Protein AF-A0A1M3LK96-F1 (afdb_monomer_lite)

Structure (mmCIF, N/CA/C/O backbone):
data_AF-A0A1M3LK96-F1
#
_entry.id   AF-A0A1M3LK96-F1
#
loop_
_atom_site.group_PDB
_atom_site.id
_atom_site.type_symbol
_atom_site.label_atom_id
_atom_site.label_alt_id
_atom_site.label_comp_id
_atom_site.label_asym_id
_atom_site.label_entity_id
_atom_site.label_seq_id
_atom_site.pdbx_PDB_ins_code
_atom_site.Cartn_x
_atom_site.Cartn_y
_atom_site.Cartn_z
_atom_site.occupancy
_atom_site.B_iso_or_equiv
_atom_site.auth_seq_id
_atom_site.auth_comp_id
_atom_site.auth_asym_id
_atom_site.auth_atom_id
_atom_site.pdbx_PDB_model_num
ATOM 1 N N . MET A 1 1 ? 5.002 -13.844 -12.004 1.00 48.12 1 MET A N 1
ATOM 2 C CA . MET A 1 1 ? 4.885 -12.403 -12.310 1.00 48.12 1 MET A CA 1
ATOM 3 C C . MET A 1 1 ? 6.239 -11.949 -12.837 1.00 48.12 1 MET A C 1
ATOM 5 O O . MET A 1 1 ? 7.211 -12.107 -12.114 1.00 48.12 1 MET A O 1
ATOM 9 N N . ARG A 1 2 ? 6.358 -11.531 -14.106 1.00 53.66 2 ARG A N 1
ATOM 10 C CA . ARG A 1 2 ? 7.591 -10.877 -14.582 1.00 53.66 2 ARG A CA 1
ATOM 11 C C . ARG A 1 2 ? 7.541 -9.446 -14.055 1.00 53.66 2 ARG A C 1
ATOM 13 O O . ARG A 1 2 ? 6.543 -8.764 -14.265 1.00 53.66 2 ARG A O 1
ATOM 20 N N . GLU A 1 3 ? 8.530 -9.079 -13.253 1.00 76.19 3 GLU A N 1
ATOM 21 C CA . GLU A 1 3 ? 8.489 -7.898 -12.393 1.00 76.19 3 GLU A CA 1
ATOM 22 C C . GLU A 1 3 ? 8.565 -6.612 -13.230 1.00 76.19 3 GLU A C 1
ATOM 24 O O . GLU A 1 3 ? 9.584 -6.337 -13.856 1.00 76.19 3 GLU A O 1
ATOM 29 N N . GLY A 1 4 ? 7.473 -5.844 -13.286 1.00 89.38 4 GLY A N 1
ATOM 30 C CA . GLY A 1 4 ? 7.489 -4.517 -13.899 1.00 89.38 4 GLY A CA 1
ATOM 31 C C . GLY A 1 4 ? 8.284 -3.520 -13.063 1.00 89.38 4 GLY A C 1
ATOM 32 O O . GLY A 1 4 ? 8.272 -3.590 -11.831 1.00 89.38 4 GLY A O 1
ATOM 33 N N . VAL A 1 5 ? 8.947 -2.578 -13.730 1.00 94.94 5 VAL A N 1
ATOM 34 C CA . VAL A 1 5 ? 9.800 -1.573 -13.094 1.00 94.94 5 VAL A CA 1
ATOM 35 C C . VAL A 1 5 ? 9.010 -0.312 -12.760 1.00 94.94 5 VAL A C 1
ATOM 37 O O . VAL A 1 5 ? 8.344 0.282 -13.610 1.00 94.94 5 VAL A O 1
ATOM 40 N N . PHE A 1 6 ? 9.139 0.144 -11.519 1.00 96.88 6 PHE A N 1
ATOM 41 C CA . PHE A 1 6 ? 8.601 1.404 -11.027 1.00 96.88 6 PHE A CA 1
ATOM 42 C C . PHE A 1 6 ? 9.724 2.399 -10.772 1.00 96.88 6 PHE A C 1
ATOM 44 O O . PHE A 1 6 ? 10.775 2.045 -10.240 1.00 96.88 6 PHE A O 1
ATOM 51 N N . VAL A 1 7 ? 9.465 3.664 -11.090 1.00 97.19 7 VAL A N 1
ATOM 52 C CA . VAL A 1 7 ? 10.263 4.787 -10.600 1.00 97.19 7 VAL A CA 1
ATOM 53 C C . VAL A 1 7 ? 9.706 5.182 -9.240 1.00 97.19 7 VAL A C 1
ATOM 55 O O . VAL A 1 7 ? 8.575 5.663 -9.149 1.00 97.19 7 VAL A O 1
ATOM 58 N N . VAL A 1 8 ? 10.498 4.983 -8.190 1.00 96.25 8 VAL A N 1
ATOM 59 C CA . VAL A 1 8 ? 10.164 5.395 -6.825 1.00 96.25 8 VAL A CA 1
ATOM 60 C C . VAL A 1 8 ? 10.764 6.769 -6.570 1.00 96.25 8 VAL A C 1
ATOM 62 O O . VAL A 1 8 ? 11.968 6.960 -6.748 1.00 96.25 8 VAL A O 1
ATOM 65 N N . ARG A 1 9 ? 9.935 7.728 -6.158 1.00 94.69 9 ARG A N 1
ATOM 66 C CA . ARG A 1 9 ? 10.363 9.090 -5.823 1.00 94.69 9 ARG A CA 1
ATOM 67 C C . ARG A 1 9 ? 10.311 9.301 -4.317 1.00 94.69 9 ARG A C 1
ATOM 69 O O . ARG A 1 9 ? 9.291 9.045 -3.686 1.00 94.69 9 ARG A O 1
ATOM 76 N N . GLY A 1 10 ? 11.420 9.776 -3.765 1.00 88.94 10 GLY A N 1
ATOM 77 C CA . GLY A 1 10 ? 11.527 10.244 -2.388 1.00 88.94 10 GLY A CA 1
ATOM 78 C C . GLY A 1 10 ? 11.936 11.714 -2.336 1.00 88.94 10 GLY A C 1
ATOM 79 O O . GLY A 1 10 ? 12.063 12.385 -3.363 1.00 88.94 10 GLY A O 1
ATOM 80 N N . ASN A 1 11 ? 12.188 12.216 -1.129 1.00 86.62 11 ASN A N 1
ATOM 81 C CA . ASN A 1 11 ? 12.666 13.583 -0.932 1.00 86.62 11 ASN A CA 1
ATOM 82 C C . ASN A 1 11 ? 14.116 13.720 -1.424 1.00 86.62 11 ASN A C 1
ATOM 84 O O . ASN A 1 11 ? 15.054 13.389 -0.705 1.00 86.62 11 ASN A O 1
ATOM 88 N N . GLY A 1 12 ? 14.289 14.205 -2.657 1.00 89.06 12 GLY A N 1
ATOM 89 C CA . GLY A 1 12 ? 15.598 14.502 -3.252 1.00 89.06 12 GLY A CA 1
ATOM 90 C C . GLY A 1 12 ? 16.297 13.323 -3.935 1.00 89.06 12 GLY A C 1
ATOM 91 O O . GLY A 1 12 ? 17.423 13.479 -4.395 1.00 89.06 12 GLY A O 1
ATOM 92 N N . PHE A 1 13 ? 15.653 12.158 -4.039 1.00 91.56 13 PHE A N 1
ATOM 93 C CA . PHE A 1 13 ? 16.217 10.992 -4.722 1.00 91.56 13 PHE A CA 1
ATOM 94 C C . PHE A 1 13 ? 15.152 10.199 -5.481 1.00 91.56 13 PHE A C 1
ATOM 96 O O . PHE A 1 13 ? 13.956 10.258 -5.182 1.00 91.56 13 PHE A O 1
ATOM 103 N N . SER A 1 14 ? 15.606 9.426 -6.465 1.00 94.31 14 SER A N 1
ATOM 104 C CA . SER A 1 14 ? 14.773 8.460 -7.175 1.00 94.31 14 SER A CA 1
ATOM 105 C C . SER A 1 14 ? 15.557 7.189 -7.460 1.00 94.31 14 SER A C 1
ATOM 107 O O . SER A 1 14 ? 16.772 7.239 -7.645 1.00 94.31 14 SER A O 1
ATOM 109 N N . PHE A 1 15 ? 14.867 6.057 -7.469 1.00 95.19 15 PHE A N 1
ATOM 110 C CA . PHE A 1 15 ? 15.452 4.757 -7.781 1.00 95.19 15 PHE A CA 1
ATOM 111 C C . PHE A 1 15 ? 14.412 3.858 -8.450 1.00 95.19 15 PHE A C 1
ATOM 113 O O . PHE A 1 15 ? 13.220 4.172 -8.474 1.00 95.19 15 PHE A O 1
ATOM 120 N N . LEU A 1 16 ? 14.877 2.744 -9.010 1.00 95.19 16 LEU A N 1
ATOM 121 C CA . LEU A 1 16 ? 14.027 1.755 -9.661 1.00 95.19 16 LEU A CA 1
ATOM 122 C C . LEU A 1 16 ? 13.726 0.603 -8.704 1.00 95.19 16 LEU A C 1
ATOM 124 O O . LEU A 1 16 ? 14.621 0.128 -8.004 1.00 95.19 16 LEU A O 1
ATOM 128 N N . ALA A 1 17 ? 12.477 0.149 -8.677 1.00 94.44 17 ALA A N 1
ATOM 129 C CA . ALA A 1 17 ? 12.068 -1.005 -7.885 1.00 94.44 17 ALA A CA 1
ATOM 130 C C . ALA A 1 17 ? 10.922 -1.774 -8.544 1.00 94.44 17 ALA A C 1
ATOM 132 O O . ALA A 1 17 ? 10.114 -1.200 -9.269 1.00 94.44 17 ALA A O 1
ATOM 133 N N . SER A 1 18 ? 10.824 -3.063 -8.235 1.00 94.00 18 SER A N 1
ATOM 134 C CA . SER A 1 18 ? 9.663 -3.895 -8.552 1.00 94.00 18 SER A CA 1
ATOM 135 C C . SER A 1 18 ? 8.585 -3.748 -7.478 1.00 94.00 18 SER A C 1
ATOM 137 O O . SER A 1 18 ? 8.905 -3.601 -6.297 1.00 94.00 18 SER A O 1
ATOM 139 N N . ALA A 1 19 ? 7.307 -3.862 -7.859 1.00 93.31 19 ALA A N 1
ATOM 140 C CA . ALA A 1 19 ? 6.214 -3.877 -6.878 1.00 93.31 19 ALA A CA 1
ATOM 141 C C . ALA A 1 19 ? 6.103 -5.190 -6.083 1.00 93.31 19 ALA A C 1
ATOM 143 O O . ALA A 1 19 ? 5.468 -5.246 -5.028 1.00 93.31 19 ALA A O 1
ATOM 144 N N . TYR A 1 20 ? 6.718 -6.251 -6.598 1.00 91.75 20 TYR A N 1
ATOM 145 C CA . TYR A 1 20 ? 6.798 -7.555 -5.963 1.00 91.75 20 TYR A CA 1
ATOM 146 C C . TYR A 1 20 ? 8.167 -8.152 -6.262 1.00 91.75 20 TYR A C 1
ATOM 148 O O . TYR A 1 20 ? 8.544 -8.228 -7.427 1.00 91.75 20 TYR A O 1
ATOM 156 N N . SER A 1 21 ? 8.905 -8.538 -5.224 1.00 89.25 21 SER A N 1
ATOM 157 C CA . SER A 1 21 ? 10.202 -9.208 -5.355 1.00 89.25 21 SER A CA 1
ATOM 158 C C . SER A 1 21 ? 10.499 -10.026 -4.103 1.00 89.25 21 SER A C 1
ATOM 160 O O . SER A 1 21 ? 10.086 -9.656 -3.003 1.00 89.25 21 SER A O 1
ATOM 162 N N . GLY A 1 22 ? 11.177 -11.167 -4.250 1.00 87.44 22 GLY A N 1
ATOM 163 C CA . GLY A 1 22 ? 11.563 -12.009 -3.109 1.00 87.44 22 GLY A CA 1
ATOM 164 C C . GLY A 1 22 ? 10.387 -12.431 -2.215 1.00 87.44 22 GLY A C 1
ATOM 165 O O . GLY A 1 22 ? 10.549 -12.531 -1.002 1.00 87.44 22 GLY A O 1
ATOM 166 N N . ARG A 1 23 ? 9.197 -12.638 -2.803 1.00 88.44 23 ARG A N 1
ATOM 167 C CA . ARG A 1 23 ? 7.928 -12.914 -2.100 1.00 88.44 23 ARG A CA 1
ATOM 168 C C . ARG A 1 23 ? 7.461 -11.798 -1.160 1.00 88.44 23 ARG A C 1
ATOM 170 O O . ARG A 1 23 ? 6.812 -12.083 -0.157 1.00 88.44 23 ARG A O 1
ATOM 177 N N . ARG A 1 24 ? 7.807 -10.547 -1.461 1.00 91.31 24 ARG A N 1
ATOM 178 C CA . ARG A 1 24 ? 7.402 -9.372 -0.688 1.00 91.31 24 ARG A CA 1
ATOM 179 C C . ARG A 1 24 ? 6.755 -8.340 -1.594 1.00 91.31 24 ARG A C 1
ATOM 181 O O . ARG A 1 24 ? 7.236 -8.114 -2.705 1.00 91.31 24 ARG A O 1
ATOM 188 N N . PHE A 1 25 ? 5.702 -7.699 -1.106 1.00 91.44 25 PHE A N 1
ATOM 189 C CA . PHE A 1 25 ? 5.076 -6.567 -1.778 1.00 91.44 25 PHE A CA 1
ATOM 190 C C . PHE A 1 25 ? 5.754 -5.254 -1.388 1.00 91.44 25 PHE A C 1
ATOM 192 O O . PHE A 1 25 ? 6.148 -5.044 -0.241 1.00 91.44 25 PHE A O 1
ATOM 199 N N . ARG A 1 26 ? 5.871 -4.351 -2.360 1.00 92.25 26 ARG A N 1
ATOM 200 C CA . ARG A 1 26 ? 6.286 -2.964 -2.163 1.00 92.25 26 ARG A CA 1
ATOM 201 C C . ARG A 1 26 ? 5.568 -2.098 -3.182 1.00 92.25 26 ARG A C 1
ATOM 203 O O . ARG A 1 26 ? 6.042 -1.943 -4.298 1.00 92.25 26 ARG A O 1
ATOM 210 N N . PHE A 1 27 ? 4.438 -1.525 -2.807 1.00 93.56 27 PHE A N 1
ATOM 211 C CA . PHE A 1 27 ? 3.706 -0.640 -3.698 1.00 93.56 27 PHE A CA 1
ATOM 212 C C . PHE A 1 27 ? 3.085 0.512 -2.920 1.00 93.56 27 PHE A C 1
ATOM 214 O O . PHE A 1 27 ? 2.435 0.302 -1.901 1.00 93.56 27 PHE A O 1
ATOM 221 N N . ASP A 1 28 ? 3.294 1.722 -3.422 1.00 93.00 28 ASP A N 1
ATOM 222 C CA . ASP A 1 28 ? 2.630 2.933 -2.961 1.00 93.00 28 ASP A CA 1
ATOM 223 C C . ASP A 1 28 ? 2.277 3.764 -4.205 1.00 93.00 28 ASP A C 1
ATOM 225 O O . ASP A 1 28 ? 3.186 4.232 -4.898 1.00 93.00 28 ASP A O 1
ATOM 229 N N . PRO A 1 29 ? 0.981 3.947 -4.520 1.00 91.75 29 PRO A N 1
ATOM 230 C CA . PRO A 1 29 ? 0.555 4.653 -5.725 1.00 91.75 29 PRO A CA 1
ATOM 231 C C . PRO A 1 29 ? 0.913 6.149 -5.721 1.00 91.75 29 PRO A C 1
ATOM 233 O O . PRO A 1 29 ? 0.863 6.780 -6.775 1.00 91.75 29 PRO A O 1
ATOM 236 N N . VAL A 1 30 ? 1.269 6.729 -4.569 1.00 92.44 30 VAL A N 1
ATOM 237 C CA . VAL A 1 30 ? 1.679 8.136 -4.448 1.00 92.44 30 VAL A CA 1
ATOM 238 C C . VAL A 1 30 ? 3.155 8.304 -4.800 1.00 92.44 30 VAL A C 1
ATOM 240 O O . VAL A 1 30 ? 3.531 9.264 -5.472 1.00 92.44 30 VAL A O 1
ATOM 243 N N . THR A 1 31 ? 4.006 7.374 -4.366 1.00 94.69 31 THR A N 1
ATOM 244 C CA . THR A 1 31 ? 5.468 7.501 -4.499 1.00 94.69 31 THR A CA 1
ATOM 245 C C . THR A 1 31 ? 6.063 6.644 -5.617 1.00 94.69 31 THR A C 1
ATOM 247 O O . THR A 1 31 ? 7.194 6.901 -6.039 1.00 94.69 31 THR A O 1
ATOM 250 N N . MET A 1 32 ? 5.320 5.668 -6.150 1.00 96.25 32 MET A N 1
ATOM 251 C CA . MET A 1 32 ? 5.772 4.753 -7.203 1.00 96.25 32 MET A CA 1
ATOM 252 C C . MET A 1 32 ?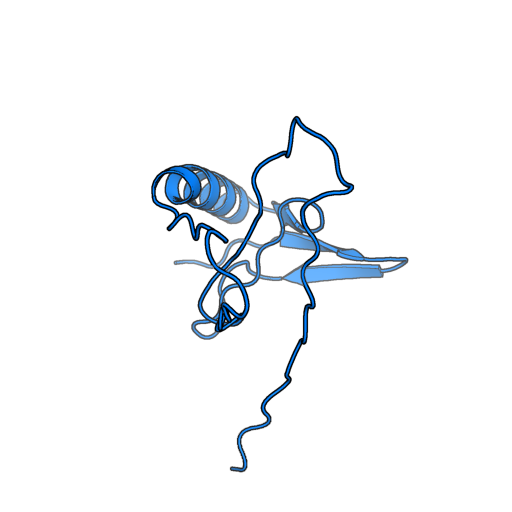 5.003 4.974 -8.510 1.00 96.25 32 MET A C 1
ATOM 254 O O . MET A 1 32 ? 3.800 4.747 -8.588 1.00 96.25 32 MET A O 1
ATOM 258 N N . SER A 1 33 ? 5.706 5.361 -9.577 1.00 96.62 33 SER A N 1
ATOM 259 C CA . SER A 1 33 ? 5.123 5.493 -10.922 1.00 96.62 33 SER A CA 1
ATOM 260 C C . SER A 1 33 ? 5.555 4.350 -11.842 1.00 96.62 33 SER A C 1
ATOM 262 O O . SER A 1 33 ? 6.726 3.971 -11.807 1.00 96.62 33 SER A O 1
ATOM 264 N N . PRO A 1 34 ? 4.667 3.821 -12.704 1.00 96.81 34 PRO A N 1
ATOM 265 C CA . PRO A 1 34 ? 5.016 2.732 -13.610 1.00 96.81 34 PRO A CA 1
ATOM 266 C C . PRO A 1 34 ? 6.000 3.204 -14.692 1.00 96.81 34 PRO A C 1
ATOM 268 O O . PRO A 1 34 ? 5.723 4.162 -15.416 1.00 96.81 34 PRO A O 1
ATOM 271 N N . GLY A 1 35 ? 7.143 2.524 -14.805 1.00 95.94 35 GLY A N 1
ATOM 272 C CA . GLY A 1 35 ? 8.184 2.802 -15.800 1.00 95.94 35 GLY A CA 1
ATOM 273 C C . GLY A 1 35 ? 8.023 2.016 -17.104 1.00 95.94 35 GLY A C 1
ATOM 274 O O . GLY A 1 35 ? 8.493 2.462 -18.147 1.00 95.94 35 GLY A O 1
ATOM 275 N N . ASP A 1 36 ? 7.317 0.882 -17.074 1.00 95.31 36 ASP A N 1
ATOM 276 C CA . ASP A 1 36 ? 7.107 0.005 -18.230 1.00 95.31 36 ASP A CA 1
ATOM 277 C C . ASP A 1 36 ? 5.657 -0.521 -18.334 1.00 95.31 36 ASP A C 1
ATOM 279 O O . ASP A 1 36 ? 4.765 -0.154 -17.562 1.00 95.31 36 ASP A O 1
ATOM 283 N N . GLN A 1 37 ? 5.388 -1.353 -19.347 1.00 95.06 37 GLN A N 1
ATOM 284 C CA . GLN A 1 37 ? 4.064 -1.947 -19.573 1.00 95.06 37 GLN A CA 1
ATOM 285 C C . GLN A 1 37 ? 3.657 -2.936 -18.468 1.00 95.06 37 GLN A C 1
ATOM 287 O O . GLN A 1 37 ? 2.481 -2.986 -18.109 1.00 95.06 37 GLN A O 1
ATOM 292 N N . MET A 1 38 ? 4.603 -3.690 -17.908 1.00 93.69 38 MET A N 1
ATOM 293 C CA . MET A 1 38 ? 4.328 -4.673 -16.853 1.00 93.69 38 MET A CA 1
ATOM 294 C C . MET A 1 38 ? 3.971 -3.974 -15.536 1.00 93.69 38 MET A C 1
ATOM 296 O O . MET A 1 38 ? 3.066 -4.404 -14.826 1.00 93.69 38 MET A O 1
ATOM 300 N N . ALA A 1 39 ? 4.607 -2.842 -15.238 1.00 95.25 39 ALA A N 1
ATOM 301 C CA . ALA A 1 39 ? 4.292 -2.001 -14.096 1.00 95.25 39 ALA A CA 1
ATOM 302 C C . ALA A 1 39 ? 2.896 -1.381 -14.229 1.00 95.25 39 ALA A C 1
ATOM 304 O O . ALA A 1 39 ? 2.154 -1.336 -13.253 1.00 95.25 39 ALA A O 1
ATOM 305 N N . ARG A 1 40 ? 2.487 -0.968 -15.440 1.00 95.38 40 ARG A N 1
ATOM 306 C CA . ARG A 1 40 ? 1.104 -0.518 -15.695 1.00 95.38 40 ARG A CA 1
ATOM 307 C C . ARG A 1 40 ? 0.079 -1.624 -15.439 1.00 95.38 40 ARG A C 1
ATOM 309 O O . ARG A 1 40 ? -0.942 -1.357 -14.815 1.00 95.38 40 ARG A O 1
ATOM 316 N N . GLN A 1 41 ? 0.364 -2.854 -15.869 1.00 94.25 41 GLN A N 1
ATOM 317 C CA . GLN A 1 41 ? -0.494 -4.010 -15.578 1.00 94.25 41 GLN A CA 1
ATOM 318 C C . GLN A 1 41 ? -0.563 -4.303 -14.076 1.00 94.25 41 GLN A C 1
ATOM 320 O O . GLN A 1 41 ? -1.640 -4.571 -13.558 1.00 94.25 41 GLN A O 1
ATOM 325 N N . ALA A 1 42 ? 0.559 -4.193 -13.360 1.00 93.06 42 ALA A N 1
ATOM 326 C CA . ALA A 1 42 ? 0.576 -4.350 -11.909 1.00 93.06 42 ALA A CA 1
ATOM 327 C C . ALA A 1 42 ? -0.265 -3.274 -11.199 1.00 93.06 42 ALA A C 1
ATOM 329 O O . ALA A 1 42 ? -0.992 -3.604 -10.269 1.00 93.06 42 ALA A O 1
ATOM 330 N N . VAL A 1 43 ? -0.229 -2.014 -11.652 1.00 93.81 43 VAL A N 1
ATOM 331 C CA . VAL A 1 43 ? -1.107 -0.953 -11.119 1.00 93.81 43 VAL A CA 1
ATOM 332 C C . VAL A 1 43 ? -2.581 -1.301 -11.319 1.00 93.81 43 VAL A C 1
ATOM 334 O O . VAL A 1 43 ? -3.344 -1.198 -10.363 1.00 93.81 43 VAL A O 1
ATOM 337 N N . ALA A 1 44 ? -2.972 -1.737 -12.521 1.00 93.12 44 ALA A N 1
ATOM 338 C CA . ALA A 1 44 ? -4.348 -2.156 -12.796 1.00 93.12 44 ALA A CA 1
ATOM 339 C C . ALA A 1 44 ? -4.768 -3.320 -11.885 1.00 93.12 44 ALA A C 1
ATOM 341 O O . ALA A 1 44 ? -5.813 -3.259 -11.246 1.00 93.12 44 ALA A O 1
ATOM 342 N N . TRP A 1 45 ? -3.896 -4.317 -11.718 1.00 91.69 45 TRP A N 1
ATOM 343 C CA . TRP A 1 45 ? -4.140 -5.428 -10.803 1.00 91.69 45 TRP A CA 1
ATOM 344 C C . TRP A 1 45 ? -4.341 -4.956 -9.356 1.00 91.69 45 TRP A C 1
ATOM 346 O O . TRP A 1 45 ? -5.311 -5.350 -8.718 1.00 91.69 45 TRP A O 1
ATOM 356 N N . PHE A 1 46 ? -3.483 -4.072 -8.830 1.00 90.81 46 PHE A N 1
ATOM 357 C CA . PHE A 1 46 ? -3.657 -3.528 -7.476 1.00 90.81 46 PHE A CA 1
ATOM 358 C C . PHE A 1 46 ? -4.959 -2.731 -7.318 1.00 90.81 46 PHE A C 1
ATOM 360 O O . PHE A 1 46 ? -5.545 -2.745 -6.237 1.00 90.81 46 PHE A O 1
ATOM 367 N N . GLN A 1 47 ? -5.410 -2.040 -8.368 1.00 90.06 47 GLN A N 1
ATOM 368 C CA . GLN A 1 47 ? -6.701 -1.349 -8.364 1.00 90.06 47 GLN A CA 1
ATOM 369 C C . GLN A 1 47 ? -7.861 -2.345 -8.277 1.00 90.06 47 GLN A C 1
ATOM 371 O O . GLN A 1 47 ? -8.740 -2.147 -7.449 1.00 90.06 47 GLN A O 1
ATOM 376 N N . GLU A 1 48 ? -7.824 -3.439 -9.038 1.00 91.00 48 GLU A N 1
ATOM 377 C CA . GLU A 1 48 ? -8.829 -4.512 -8.970 1.00 91.00 48 GLU A CA 1
ATOM 378 C C . GLU A 1 48 ? -8.834 -5.215 -7.602 1.00 91.00 48 GLU A C 1
ATOM 380 O O . GLU A 1 48 ? -9.889 -5.515 -7.051 1.00 91.00 48 GLU A O 1
ATOM 385 N N . GLN A 1 49 ? -7.658 -5.444 -7.003 1.00 89.81 49 GLN A N 1
ATOM 386 C CA . GLN A 1 49 ? -7.564 -6.064 -5.675 1.00 89.81 49 GLN A CA 1
ATOM 387 C C . GLN A 1 49 ? -8.126 -5.183 -4.556 1.00 89.81 49 GLN A C 1
ATOM 389 O O . GLN A 1 49 ? -8.458 -5.697 -3.488 1.00 89.81 49 GLN A O 1
ATOM 394 N N . ARG A 1 50 ? -8.239 -3.866 -4.770 1.00 86.94 50 ARG A N 1
ATOM 395 C CA . ARG A 1 50 ? -8.807 -2.952 -3.774 1.00 86.94 50 ARG A CA 1
ATOM 396 C C . ARG A 1 50 ? -10.254 -3.308 -3.442 1.00 86.94 50 ARG A C 1
ATOM 398 O O . ARG A 1 50 ? -10.625 -3.229 -2.276 1.00 86.94 50 ARG A O 1
ATOM 405 N N . ASP A 1 51 ? -11.025 -3.747 -4.430 1.00 86.00 51 ASP A N 1
ATOM 406 C CA . ASP A 1 51 ? -12.425 -4.143 -4.240 1.00 86.00 51 ASP A CA 1
ATOM 407 C C . ASP A 1 51 ? -12.553 -5.447 -3.436 1.00 86.00 51 ASP A C 1
ATOM 409 O O . ASP A 1 51 ? -13.593 -5.729 -2.846 1.00 86.00 51 ASP A O 1
ATOM 413 N N . MET A 1 52 ? -11.474 -6.232 -3.371 1.00 87.94 52 MET A N 1
ATOM 414 C CA . MET A 1 52 ? -11.373 -7.462 -2.584 1.00 87.94 52 MET A CA 1
ATOM 415 C C . MET A 1 52 ? -10.667 -7.252 -1.236 1.00 87.94 52 MET A C 1
ATOM 417 O O . MET A 1 52 ? -10.401 -8.221 -0.520 1.00 87.94 52 MET A O 1
ATOM 421 N N . ALA A 1 53 ? -10.316 -6.011 -0.888 1.00 92.06 53 ALA A N 1
ATOM 422 C CA . ALA A 1 53 ? -9.586 -5.720 0.335 1.00 92.06 53 ALA A CA 1
ATOM 423 C C . ALA A 1 53 ? -10.440 -6.005 1.579 1.00 92.06 53 ALA A C 1
ATOM 425 O O . ALA A 1 53 ? -11.631 -5.702 1.638 1.00 92.06 53 ALA A O 1
ATOM 426 N N . VAL A 1 54 ? -9.802 -6.545 2.617 1.00 93.38 54 VAL A N 1
ATOM 427 C CA . VAL A 1 54 ? -10.450 -6.732 3.918 1.00 93.38 54 VAL A CA 1
ATOM 428 C C . VAL A 1 54 ? -10.568 -5.379 4.614 1.00 93.38 54 VAL A C 1
ATOM 430 O O . VAL A 1 54 ? -9.562 -4.736 4.920 1.00 93.38 54 VAL A O 1
ATOM 433 N N . ILE A 1 55 ? -11.803 -4.963 4.896 1.00 93.00 55 ILE A N 1
ATOM 434 C CA . ILE A 1 55 ? -12.084 -3.751 5.665 1.00 93.00 55 ILE A CA 1
ATOM 435 C C . ILE A 1 55 ? -12.065 -4.101 7.154 1.00 93.00 55 ILE A C 1
ATOM 437 O O . ILE A 1 55 ? -12.937 -4.814 7.646 1.00 93.00 55 ILE A O 1
ATOM 441 N N . HIS A 1 56 ? -11.080 -3.574 7.878 1.00 93.12 56 HIS A N 1
ATOM 442 C CA . HIS A 1 56 ? -11.046 -3.654 9.335 1.00 93.12 56 HIS A CA 1
ATOM 443 C C . HIS A 1 56 ? -11.770 -2.451 9.952 1.00 93.12 56 HIS A C 1
ATOM 445 O O . HIS A 1 56 ? -11.370 -1.300 9.739 1.00 93.12 56 HIS A O 1
ATOM 451 N N . GLN A 1 57 ? -12.830 -2.732 10.708 1.00 90.94 57 GLN A N 1
ATOM 452 C CA . GLN A 1 57 ? -13.583 -1.740 11.470 1.00 90.94 57 GLN A CA 1
ATOM 453 C C . GLN A 1 57 ? -12.969 -1.581 12.861 1.00 90.94 57 GLN A C 1
ATOM 455 O O . GLN A 1 57 ? -12.675 -2.575 13.514 1.00 90.94 57 GLN A O 1
ATOM 460 N N . TRP A 1 58 ? -12.784 -0.328 13.281 1.00 89.25 58 TRP A N 1
ATOM 461 C CA . TRP A 1 58 ? -12.293 0.036 14.613 1.00 89.25 58 TRP A CA 1
ATOM 462 C C . TRP A 1 58 ? -13.489 0.374 15.503 1.00 89.25 58 TRP A C 1
ATOM 464 O O . TRP A 1 58 ? -13.763 1.545 15.758 1.00 89.25 58 TRP A O 1
ATOM 474 N N . ASP A 1 59 ? -14.280 -0.636 15.842 1.00 87.94 59 ASP A N 1
ATOM 475 C CA . ASP A 1 59 ? -15.581 -0.491 16.503 1.00 87.94 59 ASP A CA 1
ATOM 476 C C . ASP A 1 59 ? -15.529 -0.711 18.020 1.0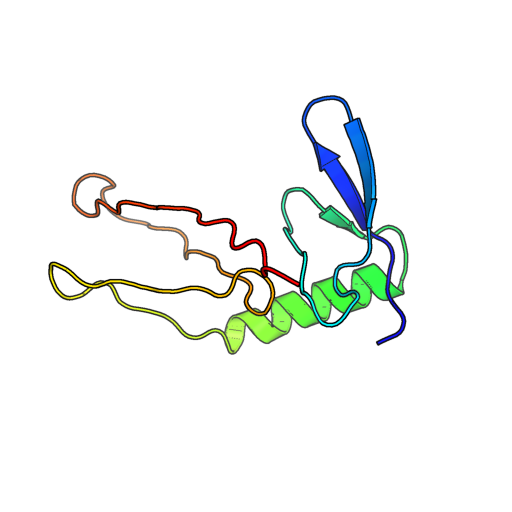0 87.94 59 ASP A C 1
ATOM 478 O O . ASP A 1 59 ? -16.520 -0.468 18.712 1.00 87.94 59 ASP A O 1
ATOM 482 N N . GLN A 1 60 ? -14.381 -1.141 18.545 1.00 88.31 60 GLN A N 1
ATOM 483 C CA . GLN A 1 60 ? -14.163 -1.366 19.970 1.00 88.31 60 GLN A CA 1
ATOM 484 C C . GLN A 1 60 ? -12.875 -0.691 20.434 1.00 88.31 60 GLN A C 1
ATOM 486 O O . GLN A 1 60 ? -11.899 -0.566 19.688 1.00 88.31 60 GLN A O 1
ATOM 491 N N . GLU A 1 61 ? -12.874 -0.270 21.696 1.00 88.62 61 GLU A N 1
ATOM 492 C CA . GLU A 1 61 ? -11.670 0.213 22.362 1.00 88.62 61 GLU A CA 1
ATOM 493 C C . GLU A 1 61 ? -10.616 -0.904 22.447 1.00 88.62 61 GLU A C 1
ATOM 495 O O . GLU A 1 61 ? -10.936 -2.091 22.411 1.00 88.62 61 GLU A O 1
ATOM 500 N N . GLU A 1 62 ? -9.342 -0.512 22.528 1.00 90.00 62 GLU A N 1
ATOM 501 C CA . GLU A 1 62 ? -8.201 -1.424 22.728 1.00 90.00 62 GLU A CA 1
ATOM 502 C C . GLU A 1 62 ? -7.987 -2.491 21.631 1.00 90.00 62 GLU A C 1
ATOM 504 O O . GLU A 1 62 ? -7.196 -3.420 21.802 1.00 90.00 62 GLU A O 1
ATOM 509 N N . GLN A 1 63 ? -8.618 -2.343 20.463 1.00 94.25 63 GLN A N 1
ATOM 510 C CA . GLN A 1 63 ? -8.319 -3.183 19.305 1.00 94.25 63 GLN A CA 1
ATOM 511 C C . GLN A 1 63 ? -6.880 -2.970 18.820 1.00 94.25 63 GLN A C 1
ATOM 513 O O . GLN A 1 63 ? -6.360 -1.852 18.772 1.00 94.25 63 GLN A O 1
ATOM 518 N N . LEU A 1 64 ? -6.240 -4.065 18.409 1.00 94.19 64 LEU A N 1
ATOM 519 C CA . LEU A 1 64 ? -4.902 -4.066 17.828 1.00 94.19 64 LEU A CA 1
ATOM 520 C C . LEU A 1 64 ? -4.937 -4.752 16.463 1.00 94.19 64 LEU A C 1
ATOM 522 O O . LEU A 1 64 ? -5.367 -5.898 16.343 1.00 94.19 64 LEU A O 1
ATOM 526 N N . LEU A 1 65 ? -4.427 -4.062 15.441 1.00 95.25 65 LEU A N 1
ATOM 527 C CA . LEU A 1 65 ? -4.251 -4.611 14.099 1.00 95.25 65 LEU A CA 1
ATOM 528 C C . LEU A 1 65 ? -2.767 -4.872 13.836 1.00 95.25 65 LEU A C 1
ATOM 530 O O . LEU A 1 65 ? -1.963 -3.942 13.763 1.00 95.25 65 LEU A O 1
ATOM 534 N N . PHE A 1 66 ? -2.421 -6.142 13.638 1.00 95.19 66 PHE A N 1
ATOM 535 C CA . PHE A 1 66 ? -1.084 -6.556 13.229 1.00 95.19 66 PHE A CA 1
ATOM 536 C C . PHE A 1 66 ? -1.041 -6.739 11.715 1.00 95.19 66 PHE A C 1
ATOM 538 O O . PHE A 1 66 ? -1.829 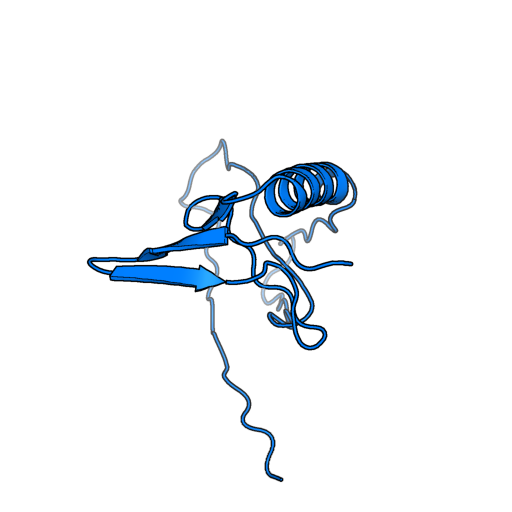-7.494 11.148 1.00 95.19 66 PHE A O 1
ATOM 545 N N . ILE A 1 67 ? -0.107 -6.050 11.060 1.00 94.75 67 ILE A N 1
ATOM 546 C CA . ILE A 1 67 ? 0.079 -6.114 9.609 1.00 94.75 67 ILE A CA 1
ATOM 547 C C . ILE A 1 67 ? 1.488 -6.623 9.327 1.00 94.75 67 ILE A C 1
ATOM 549 O O . ILE A 1 67 ? 2.471 -5.954 9.654 1.00 94.75 67 ILE A O 1
ATOM 553 N N . ASP A 1 68 ? 1.597 -7.774 8.661 1.00 94.31 68 ASP A N 1
ATOM 554 C CA . ASP A 1 68 ? 2.852 -8.166 8.023 1.00 94.31 68 ASP A CA 1
ATOM 555 C C . ASP A 1 68 ? 3.067 -7.288 6.783 1.00 94.31 68 ASP A C 1
ATOM 557 O O . ASP A 1 68 ? 2.614 -7.596 5.679 1.00 94.31 68 ASP A O 1
ATOM 561 N N . ASN A 1 69 ? 3.774 -6.173 6.968 1.00 93.12 69 ASN A N 1
ATOM 562 C CA . ASN A 1 69 ? 4.018 -5.174 5.927 1.00 93.12 69 ASN A CA 1
ATOM 563 C C . ASN A 1 69 ? 4.899 -5.681 4.765 1.00 93.12 69 ASN A C 1
ATOM 565 O O . ASN A 1 69 ? 5.171 -4.936 3.826 1.00 93.12 69 ASN A O 1
ATOM 569 N N . ARG A 1 70 ? 5.391 -6.928 4.820 1.00 92.38 70 ARG A N 1
ATOM 570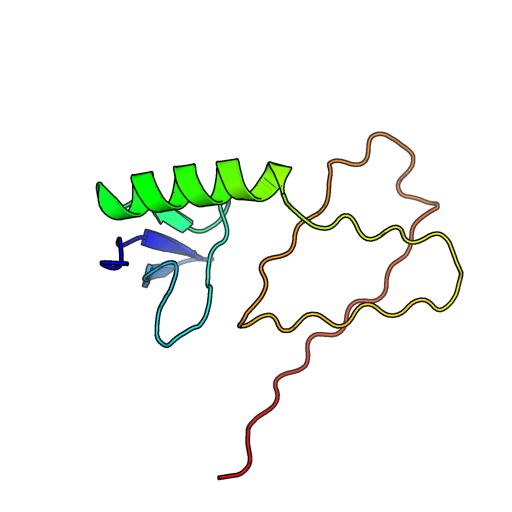 C CA . ARG A 1 70 ? 6.075 -7.578 3.693 1.00 92.38 70 ARG A CA 1
ATOM 571 C C . ARG A 1 70 ? 5.100 -8.377 2.827 1.00 92.38 70 ARG A C 1
ATOM 573 O O . ARG A 1 70 ? 5.382 -8.561 1.646 1.00 92.38 70 ARG A O 1
ATOM 580 N N . GLN A 1 71 ? 3.979 -8.832 3.388 1.00 93.06 71 GLN A N 1
ATOM 581 C CA . GLN A 1 71 ? 2.996 -9.691 2.715 1.00 93.06 71 GLN A CA 1
ATOM 582 C C . GLN A 1 71 ? 1.657 -9.001 2.441 1.00 93.06 71 GLN A C 1
ATOM 584 O O . GLN A 1 71 ? 0.911 -9.451 1.575 1.00 93.06 71 GLN A O 1
ATOM 589 N N . ALA A 1 72 ? 1.359 -7.905 3.136 1.00 93.12 72 ALA A N 1
ATOM 590 C CA . ALA A 1 72 ? 0.126 -7.152 2.982 1.00 93.12 72 ALA A CA 1
ATOM 591 C C . ALA A 1 72 ? 0.404 -5.684 2.642 1.00 93.12 72 ALA A C 1
ATOM 593 O O . ALA A 1 72 ? 1.250 -5.027 3.251 1.00 93.12 72 ALA A O 1
ATOM 594 N N . LEU A 1 73 ? -0.367 -5.161 1.689 1.00 93.94 73 LEU A N 1
ATOM 595 C CA . LEU A 1 73 ? -0.545 -3.725 1.502 1.00 93.94 73 LEU A CA 1
ATOM 596 C C . LEU A 1 73 ? -1.726 -3.265 2.359 1.00 93.94 73 LEU A C 1
ATOM 598 O O . LEU A 1 73 ? -2.669 -4.022 2.583 1.00 93.94 73 LEU A O 1
ATOM 602 N N . HIS A 1 74 ? -1.687 -2.022 2.825 1.00 94.25 74 HIS A N 1
ATOM 603 C CA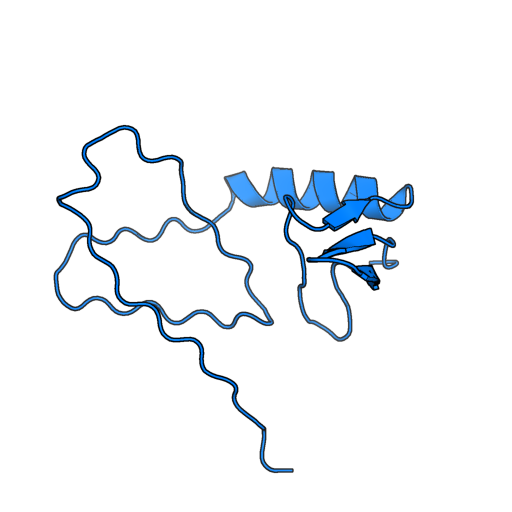 . HIS A 1 74 ? -2.760 -1.438 3.620 1.00 94.25 74 HIS A CA 1
ATOM 604 C C . HIS A 1 74 ? -3.028 -0.001 3.181 1.00 94.25 74 HIS A C 1
ATOM 606 O O . HIS A 1 74 ? -2.140 0.703 2.701 1.00 94.25 74 HIS A O 1
ATOM 612 N N . ALA A 1 75 ? -4.271 0.434 3.345 1.00 91.56 75 ALA A N 1
ATOM 613 C CA . ALA A 1 75 ? -4.724 1.772 3.006 1.00 91.56 75 ALA A CA 1
ATOM 614 C C . ALA A 1 75 ? -5.845 2.189 3.963 1.00 91.56 75 ALA A C 1
ATOM 616 O O . ALA A 1 75 ? -6.291 1.405 4.801 1.00 91.56 75 ALA A O 1
ATOM 617 N N . ARG A 1 76 ? -6.314 3.429 3.825 1.00 89.50 76 ARG A N 1
ATOM 618 C CA . ARG A 1 76 ? -7.559 3.883 4.445 1.00 89.50 76 ARG A CA 1
ATOM 619 C C . ARG A 1 76 ? -8.490 4.447 3.387 1.00 89.50 76 ARG A C 1
ATOM 621 O O . ARG A 1 76 ? -8.028 5.030 2.403 1.00 89.50 76 ARG A O 1
ATOM 628 N N . GLU A 1 77 ? -9.785 4.318 3.624 1.00 86.69 77 GLU A N 1
ATOM 629 C CA . GLU A 1 77 ? -10.773 5.103 2.896 1.00 86.69 77 GLU A CA 1
ATOM 630 C C . GLU A 1 77 ? -10.647 6.591 3.238 1.00 86.69 77 GLU A C 1
ATOM 632 O O . GLU A 1 77 ? -10.099 6.977 4.279 1.00 86.69 77 GLU A O 1
ATOM 637 N N . ALA A 1 78 ? -11.139 7.435 2.332 1.00 80.94 78 ALA A N 1
ATOM 638 C CA . ALA A 1 78 ? -11.282 8.853 2.610 1.00 80.94 78 ALA A CA 1
ATOM 639 C C . ALA A 1 78 ? -12.335 9.029 3.713 1.00 80.94 78 ALA A C 1
ATOM 641 O O . ALA A 1 78 ? -13.449 8.527 3.598 1.00 80.94 78 ALA A O 1
ATOM 642 N N . VAL A 1 79 ? -11.977 9.730 4.785 1.00 71.31 79 VAL A N 1
ATOM 643 C CA . VAL A 1 79 ? -12.904 10.023 5.880 1.00 71.31 79 VAL A CA 1
ATOM 644 C C . VAL A 1 79 ? -13.624 11.331 5.551 1.00 71.31 79 VAL A C 1
ATOM 646 O O . VAL A 1 79 ? -12.968 12.336 5.287 1.00 71.31 79 VAL A O 1
ATOM 649 N N . VAL A 1 80 ? -14.959 11.305 5.531 1.00 60.09 80 VAL A N 1
ATOM 650 C CA . VAL A 1 80 ? -15.814 12.457 5.171 1.00 60.09 80 VAL A CA 1
ATOM 651 C C . VAL A 1 80 ? -16.258 13.259 6.410 1.00 60.09 80 VAL A C 1
ATOM 653 O O . VAL A 1 80 ? -16.723 14.386 6.280 1.00 60.09 80 VAL A O 1
ATOM 656 N N . THR A 1 81 ? -16.075 12.722 7.620 1.00 58.38 81 THR A N 1
ATOM 657 C CA . THR A 1 81 ? -16.533 13.322 8.887 1.00 58.38 81 THR A CA 1
ATOM 658 C C . THR A 1 81 ? -15.424 13.486 9.926 1.00 58.38 81 THR A C 1
ATOM 660 O O . THR A 1 81 ? -14.431 12.767 9.908 1.00 58.38 81 THR A O 1
ATOM 663 N N . ASP A 1 82 ? -15.647 14.469 10.800 1.00 56.03 82 ASP A N 1
ATOM 664 C CA . ASP A 1 82 ? -14.813 15.007 11.880 1.00 56.03 82 ASP A CA 1
ATOM 665 C C . ASP A 1 82 ? -13.583 14.178 12.303 1.00 56.03 82 ASP A C 1
ATOM 667 O O . ASP A 1 82 ? -13.681 13.077 12.845 1.00 56.03 82 ASP A O 1
ATOM 671 N N . SER A 1 83 ? -12.399 14.750 12.074 1.00 59.94 83 SER A N 1
ATOM 672 C CA . SER A 1 83 ? -11.101 14.185 12.447 1.00 59.94 83 SER A CA 1
ATOM 673 C C . SER A 1 83 ? -10.884 14.049 13.958 1.00 59.94 83 SER A C 1
ATOM 675 O O . SER A 1 83 ? -9.886 13.454 14.361 1.00 59.94 83 SER A O 1
ATOM 677 N N . GLU A 1 84 ? -11.770 14.603 14.788 1.00 63.81 84 GLU A N 1
ATOM 678 C CA . GLU A 1 84 ? -11.569 14.684 16.236 1.00 63.81 84 GLU A CA 1
ATOM 679 C C . GLU A 1 84 ? -11.935 13.404 17.005 1.00 63.81 84 GLU A C 1
ATOM 681 O O . GLU A 1 84 ? -11.434 13.202 18.109 1.00 63.81 84 GLU A O 1
ATOM 686 N N . THR A 1 85 ? -12.739 12.493 16.443 1.00 71.19 85 THR A N 1
ATOM 687 C CA . THR A 1 85 ? -13.259 11.336 17.206 1.00 71.19 85 THR A CA 1
ATOM 688 C C . THR A 1 85 ? -12.479 10.033 17.023 1.00 71.19 85 THR A C 1
ATOM 690 O O . THR A 1 85 ? -12.643 9.110 17.819 1.00 71.19 85 THR A O 1
ATOM 693 N N . ARG A 1 86 ? -11.607 9.929 16.009 1.00 76.75 86 ARG A N 1
ATOM 694 C CA . ARG A 1 86 ? -10.838 8.704 15.723 1.00 76.75 86 ARG A CA 1
ATOM 695 C C . ARG A 1 86 ? -9.339 8.922 15.896 1.00 76.75 86 ARG A C 1
ATOM 697 O O . ARG A 1 86 ? -8.661 9.406 14.989 1.00 76.75 86 ARG A O 1
ATOM 704 N N . VAL A 1 87 ? -8.807 8.458 17.023 1.00 82.81 87 VAL A N 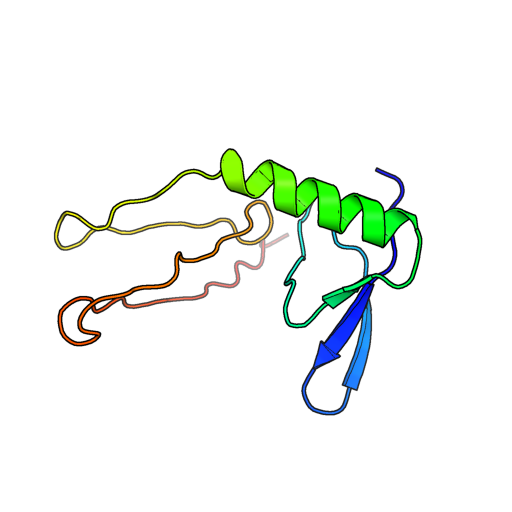1
ATOM 705 C CA . VAL A 1 87 ? -7.371 8.489 17.331 1.00 82.81 87 VAL A CA 1
ATOM 706 C C . VAL A 1 87 ? -6.798 7.075 17.257 1.00 82.81 87 VAL A C 1
ATOM 708 O O . VAL A 1 87 ? -7.273 6.173 17.937 1.00 82.81 87 VAL A O 1
ATOM 711 N N . LEU A 1 88 ? -5.764 6.878 16.433 1.00 87.62 88 LEU A N 1
ATOM 712 C CA . LEU A 1 88 ? -5.036 5.610 16.329 1.00 87.62 88 LEU A CA 1
ATOM 713 C C . LEU A 1 88 ? -3.557 5.823 16.654 1.00 87.62 88 LEU A C 1
ATOM 715 O O . LEU A 1 88 ? -2.896 6.669 16.047 1.00 87.62 88 LEU A O 1
ATOM 719 N N . GLY A 1 89 ? -3.022 5.011 17.564 1.00 91.19 89 GLY A N 1
ATOM 720 C CA . GLY A 1 89 ? -1.580 4.848 17.730 1.00 91.19 89 GLY A CA 1
ATOM 721 C C . GLY A 1 89 ? -1.024 3.913 16.655 1.00 91.19 89 GLY A C 1
ATOM 722 O O . GLY A 1 89 ? -1.626 2.886 16.354 1.00 91.19 89 GLY A O 1
ATOM 723 N N . ARG A 1 90 ? 0.133 4.246 16.069 1.00 94.50 90 ARG A N 1
ATOM 724 C CA . ARG A 1 90 ? 0.816 3.375 15.100 1.00 94.50 90 ARG A CA 1
ATOM 725 C C . ARG A 1 90 ? 2.253 3.127 15.523 1.00 94.50 90 ARG A C 1
ATOM 727 O O . ARG A 1 90 ? 3.011 4.071 15.727 1.00 94.50 90 ARG A O 1
ATOM 734 N N . LEU A 1 91 ? 2.631 1.854 15.564 1.00 94.56 91 LEU A N 1
ATOM 735 C CA . LEU A 1 91 ? 3.996 1.407 15.803 1.00 94.56 91 LEU A CA 1
ATOM 736 C C . LEU A 1 91 ? 4.480 0.609 14.594 1.00 94.56 91 LEU A C 1
ATOM 738 O O . LEU A 1 91 ? 3.772 -0.262 14.093 1.00 94.56 91 LEU A O 1
ATOM 742 N N . SER A 1 92 ? 5.691 0.913 14.137 1.00 93.88 92 SER A N 1
ATOM 743 C CA . SER A 1 92 ? 6.372 0.148 13.094 1.00 93.88 92 SER A CA 1
ATOM 744 C C . SER A 1 92 ? 7.517 -0.619 13.732 1.00 93.88 92 SER A C 1
ATOM 746 O O . SER A 1 92 ? 8.432 -0.014 14.287 1.00 93.88 92 SER A O 1
ATOM 748 N N . LEU A 1 93 ? 7.469 -1.945 13.640 1.00 91.06 93 LEU A N 1
ATOM 749 C CA . LEU A 1 93 ? 8.501 -2.828 14.171 1.00 91.06 93 LEU A CA 1
ATOM 750 C C . LEU A 1 93 ? 9.320 -3.403 13.018 1.00 91.06 93 LEU A C 1
ATOM 752 O O . LEU A 1 93 ? 8.768 -3.825 12.001 1.00 91.06 93 LEU A O 1
ATOM 756 N N . ASN A 1 94 ? 10.641 -3.418 13.177 1.00 88.81 94 ASN A N 1
ATOM 757 C CA . ASN A 1 94 ? 11.538 -4.093 12.251 1.00 88.81 94 ASN A CA 1
ATOM 758 C C . ASN A 1 94 ? 12.120 -5.319 12.947 1.00 88.81 94 ASN A C 1
ATOM 760 O O . ASN A 1 94 ? 13.019 -5.198 13.776 1.00 88.81 94 ASN A O 1
ATOM 764 N N . PHE A 1 95 ? 11.578 -6.488 12.620 1.00 83.00 95 PHE A N 1
ATOM 765 C CA . PHE A 1 95 ? 12.124 -7.752 13.085 1.00 83.00 95 PHE A CA 1
ATOM 766 C C . PHE A 1 95 ? 13.324 -8.122 12.213 1.00 83.00 95 PHE A C 1
ATOM 768 O O . PHE A 1 95 ? 13.200 -8.316 10.995 1.00 83.00 95 PHE A O 1
ATOM 775 N N . VAL A 1 96 ? 14.489 -8.188 12.849 1.00 79.38 96 VAL A N 1
ATOM 776 C CA . VAL A 1 96 ? 15.673 -8.838 12.297 1.00 79.38 96 VAL A CA 1
ATOM 777 C C . VAL A 1 96 ? 15.568 -10.298 12.725 1.00 79.38 96 VAL A C 1
ATOM 779 O O . VAL A 1 96 ? 15.487 -10.572 13.918 1.00 79.38 96 VAL A O 1
ATOM 782 N N . GLU A 1 97 ? 15.476 -11.221 11.771 1.00 69.81 97 GLU A N 1
ATOM 783 C CA . GLU A 1 97 ? 15.601 -12.646 12.091 1.00 69.81 97 GLU A CA 1
ATOM 784 C C . GLU A 1 97 ? 17.047 -12.881 12.546 1.00 69.81 97 GLU A C 1
ATOM 786 O O . GLU A 1 97 ? 17.979 -12.562 11.806 1.00 69.81 97 GLU A O 1
ATOM 791 N N . GLU A 1 98 ? 17.238 -13.376 13.771 1.00 58.22 98 GLU A N 1
ATOM 792 C CA . GLU A 1 98 ? 18.530 -13.926 14.183 1.00 58.22 98 GLU A CA 1
ATOM 793 C C . GLU A 1 98 ? 18.758 -15.206 13.369 1.00 58.22 98 GLU A C 1
ATOM 795 O O . GLU A 1 98 ? 18.012 -16.177 13.499 1.00 58.22 98 GLU A O 1
ATOM 800 N N . THR A 1 99 ? 19.726 -15.149 12.453 1.00 52.50 99 THR A N 1
ATOM 801 C CA . THR A 1 99 ? 20.220 -16.289 11.664 1.00 52.50 99 THR A CA 1
ATOM 802 C C . THR A 1 99 ? 21.041 -17.250 12.499 1.00 52.50 99 THR A C 1
ATOM 804 O O . THR A 1 99 ? 21.891 -16.740 13.265 1.00 52.50 99 THR A O 1
#

Sequence (99 aa):
MREGVFVVRGNGFSFLASAYSGRRFRFDPVTMSPGDQMARQAVAWFQEQRDMAVIHQWDQEEQLLFIDNRQALHAREAVVTDSETRVLGRLSLNFVEET

Radius of gyration: 16.31 Å; chains: 1; bounding box: 37×31×42 Å

Secondary structure (DSSP, 8-state):
----EEEEE-SS-EEEEESEETTEE---TTTEEE-SHHHHHHHHHHHHHHTT-------STT------TTT-----PPP-S-TTS---------PPP--

pLDDT: mean 87.72, std 11.23, range [48.12, 97.19]

Foldseek 3Di:
DPFFWWWFDDDPDIDIDGCADPQFGDDDPVGTDGPDPVSVVVVVVVVVCVVVDDDDDPPDPPDDDDDPNRNDDDDDDDDPDDPPPDDDDDDDDDDDPDD